Protein AF-A0A6M0FQB4-F1 (afdb_monomer)

pLDDT: mean 88.31, std 5.39, range [63.19, 94.12]

Sequence (38 aa):
MSFVDRREYKCELYGSELIIVDRWFPSSKTCSRCGTIK

Mean predicted aligned error: 5.26 Å

Structure (mmCIF, N/CA/C/O backbone):
data_AF-A0A6M0FQB4-F1
#
_entry.id   AF-A0A6M0FQB4-F1
#
loop_
_atom_site.group_PDB
_atom_site.id
_atom_site.type_symbol
_atom_site.label_atom_id
_atom_site.label_alt_id
_atom_site.label_comp_id
_atom_site.label_asym_id
_atom_site.label_entity_id
_atom_site.label_seq_id
_atom_site.pdbx_PDB_ins_code
_atom_site.Cartn_x
_atom_site.Cartn_y
_atom_site.Cartn_z
_atom_site.occupancy
_atom_site.B_iso_or_equiv
_atom_site.auth_seq_id
_atom_site.auth_comp_id
_atom_site.auth_asym_id
_atom_site.auth_atom_id
_atom_site.pdbx_PDB_model_num
ATOM 1 N N . MET A 1 1 ? 14.761 9.743 -8.484 1.00 63.19 1 MET A N 1
ATOM 2 C CA . MET A 1 1 ? 14.421 8.312 -8.621 1.00 63.19 1 MET A CA 1
ATOM 3 C C . MET A 1 1 ? 13.713 7.869 -7.348 1.00 63.19 1 MET A C 1
ATOM 5 O O . MET A 1 1 ? 14.338 7.851 -6.292 1.00 63.19 1 MET A O 1
ATOM 9 N N . SER A 1 2 ? 12.395 7.673 -7.409 1.00 83.69 2 SER A N 1
ATOM 10 C CA . SER A 1 2 ? 11.549 7.393 -6.240 1.00 83.69 2 SER A CA 1
ATOM 11 C C . SER A 1 2 ? 11.435 5.880 -5.986 1.00 83.69 2 SER A C 1
ATOM 13 O O . SER A 1 2 ? 11.856 5.058 -6.798 1.00 83.69 2 SER A O 1
ATOM 15 N N . PHE A 1 3 ? 10.895 5.484 -4.832 1.00 84.5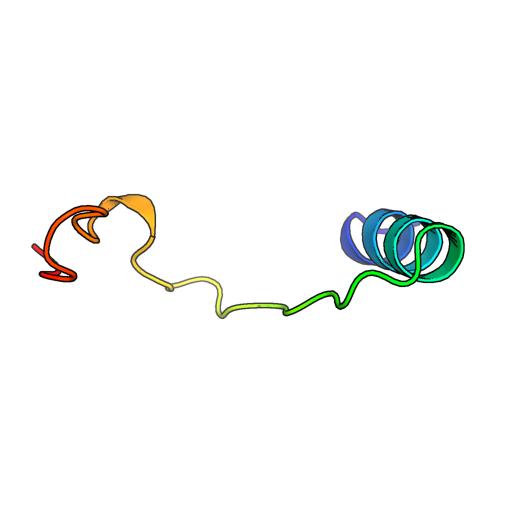0 3 PHE A N 1
ATOM 16 C CA . PHE A 1 3 ? 10.673 4.069 -4.503 1.00 84.50 3 PHE A CA 1
ATOM 17 C C . PHE A 1 3 ? 9.665 3.385 -5.445 1.00 84.50 3 PHE A C 1
ATOM 19 O O . PHE A 1 3 ? 9.815 2.200 -5.739 1.00 84.50 3 PHE A O 1
ATOM 26 N N . VAL A 1 4 ? 8.664 4.135 -5.917 1.00 89.06 4 VAL A N 1
ATOM 27 C CA . VAL A 1 4 ? 7.607 3.643 -6.814 1.00 89.06 4 VAL A CA 1
ATOM 28 C C . VAL A 1 4 ? 8.179 3.351 -8.203 1.00 89.06 4 VAL A C 1
ATOM 30 O O . VAL A 1 4 ? 8.049 2.229 -8.675 1.00 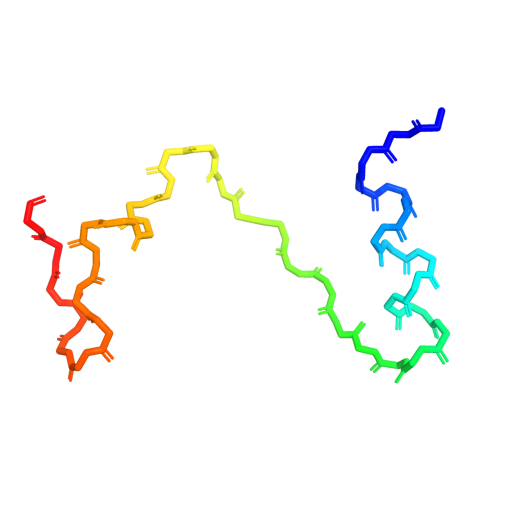89.06 4 VAL A O 1
ATOM 33 N N . ASP A 1 5 ? 8.964 4.283 -8.743 1.00 88.00 5 ASP A N 1
ATOM 34 C CA . ASP A 1 5 ? 9.649 4.183 -10.041 1.00 88.00 5 ASP A CA 1
ATOM 35 C C . ASP A 1 5 ? 10.514 2.911 -10.159 1.00 88.00 5 ASP A C 1
ATOM 37 O O . ASP A 1 5 ? 10.457 2.164 -11.135 1.00 88.00 5 ASP A O 1
ATOM 41 N N . ARG A 1 6 ? 11.239 2.561 -9.085 1.00 88.62 6 ARG A N 1
ATOM 42 C CA . ARG A 1 6 ? 12.021 1.313 -9.032 1.00 88.62 6 ARG A CA 1
ATOM 43 C C . ARG A 1 6 ? 11.145 0.053 -9.044 1.00 88.62 6 ARG A C 1
ATOM 45 O O . ARG A 1 6 ? 11.611 -0.993 -9.503 1.00 88.62 6 ARG A O 1
ATOM 52 N N . ARG A 1 7 ? 9.942 0.099 -8.462 1.00 91.88 7 ARG A N 1
ATOM 53 C CA . ARG A 1 7 ? 9.008 -1.037 -8.455 1.00 91.88 7 ARG A CA 1
ATOM 54 C C . ARG A 1 7 ? 8.325 -1.195 -9.804 1.00 91.88 7 ARG A C 1
ATOM 56 O O . ARG A 1 7 ? 8.249 -2.327 -10.259 1.00 91.88 7 ARG A O 1
ATOM 63 N N . GLU A 1 8 ? 7.907 -0.101 -10.429 1.00 92.00 8 GLU A N 1
ATOM 64 C CA . GLU A 1 8 ? 7.289 -0.091 -11.761 1.00 92.00 8 GLU A CA 1
ATOM 65 C C . GLU A 1 8 ? 8.218 -0.722 -12.794 1.00 92.00 8 GLU A C 1
ATOM 67 O O . GLU A 1 8 ? 7.867 -1.755 -13.355 1.00 92.00 8 GLU A O 1
ATOM 72 N N . TYR A 1 9 ? 9.460 -0.235 -12.890 1.00 91.94 9 TYR A N 1
ATOM 73 C CA . TYR A 1 9 ? 10.458 -0.797 -13.803 1.00 91.94 9 TYR A CA 1
ATOM 74 C C . TYR A 1 9 ? 10.633 -2.313 -13.630 1.00 91.94 9 TYR A C 1
ATOM 76 O O . TYR A 1 9 ? 10.690 -3.070 -14.595 1.00 91.94 9 TYR A O 1
ATOM 84 N N . LYS A 1 10 ? 10.710 -2.795 -12.383 1.00 91.88 10 LYS A N 1
ATOM 85 C CA . LYS A 1 10 ? 10.833 -4.236 -12.123 1.00 91.88 10 LYS A CA 1
ATOM 86 C C . LYS A 1 10 ? 9.563 -4.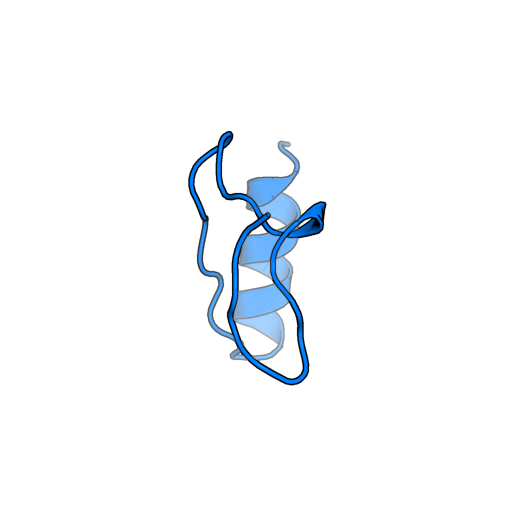991 -12.494 1.00 91.88 10 LYS A C 1
ATOM 88 O O . LYS A 1 10 ? 9.651 -6.076 -13.051 1.00 91.88 10 LYS A O 1
ATOM 93 N N . CYS A 1 11 ? 8.403 -4.446 -12.163 1.00 94.12 11 CYS A N 1
ATOM 94 C CA . CYS A 1 11 ? 7.116 -5.020 -12.518 1.00 94.12 11 CYS A CA 1
ATOM 95 C C . CYS A 1 11 ? 6.975 -5.169 -14.041 1.00 94.12 11 CYS A C 1
ATOM 97 O O . CYS A 1 11 ? 6.637 -6.257 -14.496 1.00 94.12 11 CYS A O 1
ATOM 99 N N . GLU A 1 12 ? 7.364 -4.156 -14.818 1.00 90.69 12 GLU A N 1
ATOM 100 C CA . GLU A 1 12 ? 7.401 -4.205 -16.286 1.00 90.69 12 GLU A CA 1
ATOM 101 C C . GLU A 1 12 ? 8.343 -5.297 -16.814 1.00 90.69 12 GLU A C 1
A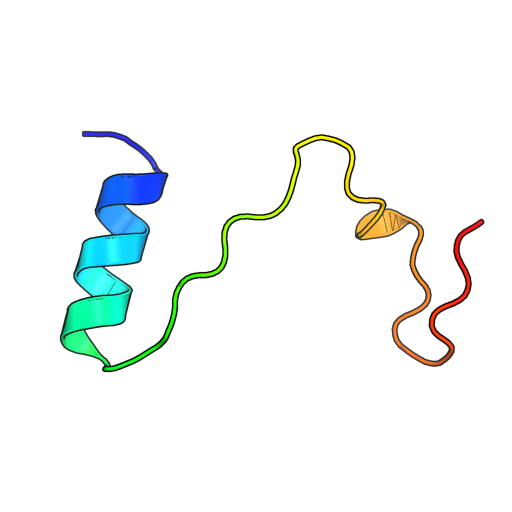TOM 103 O O . GLU A 1 12 ? 7.978 -6.037 -17.725 1.00 90.69 12 GLU A O 1
ATOM 108 N N . LEU A 1 13 ? 9.526 -5.462 -16.210 1.00 92.75 13 LEU A N 1
ATOM 109 C CA . LEU A 1 13 ? 10.478 -6.507 -16.608 1.00 92.75 13 LEU A CA 1
ATOM 110 C C . LEU A 1 13 ? 9.945 -7.933 -16.419 1.00 92.75 13 LEU A C 1
ATOM 112 O O . LEU A 1 13 ? 10.280 -8.819 -17.203 1.00 92.75 13 LEU A O 1
ATOM 116 N N . TYR A 1 14 ? 9.175 -8.171 -15.356 1.00 92.25 14 TYR A N 1
ATOM 117 C CA . TYR A 1 14 ? 8.657 -9.502 -15.018 1.00 92.25 14 TYR A CA 1
ATOM 118 C C . TYR A 1 14 ? 7.204 -9.718 -15.467 1.00 92.25 14 TYR A C 1
ATOM 120 O O . TYR A 1 14 ? 6.681 -10.815 -15.287 1.00 92.25 14 TYR A O 1
ATOM 128 N N . GLY A 1 15 ? 6.556 -8.700 -16.046 1.00 92.25 15 GLY A N 1
ATOM 129 C CA . GLY A 1 15 ? 5.138 -8.740 -16.412 1.00 92.25 15 GLY A CA 1
ATOM 130 C C . GLY A 1 15 ? 4.188 -8.790 -15.208 1.00 92.25 15 GLY A C 1
ATOM 131 O O . GLY A 1 15 ? 3.088 -9.321 -15.319 1.00 92.25 15 GLY A O 1
ATOM 132 N N . SER A 1 16 ? 4.614 -8.278 -14.051 1.00 91.50 16 SER A N 1
ATOM 133 C CA . SER A 1 16 ? 3.826 -8.256 -12.813 1.00 91.50 16 SER A CA 1
ATOM 134 C C . SER A 1 16 ? 3.079 -6.933 -12.662 1.00 91.50 16 SER A C 1
ATOM 136 O O . SER A 1 16 ? 3.639 -5.874 -12.923 1.00 91.50 16 SER A O 1
ATOM 138 N N . GLU A 1 17 ? 1.853 -6.956 -12.147 1.00 90.50 17 GLU A N 1
ATOM 139 C CA . GLU A 1 17 ? 1.089 -5.730 -11.888 1.00 90.50 17 GLU A CA 1
ATOM 140 C C . GLU A 1 17 ? 1.496 -5.072 -10.557 1.00 90.50 17 GLU A C 1
ATOM 142 O O . GLU A 1 17 ? 1.655 -5.742 -9.531 1.00 90.50 17 GLU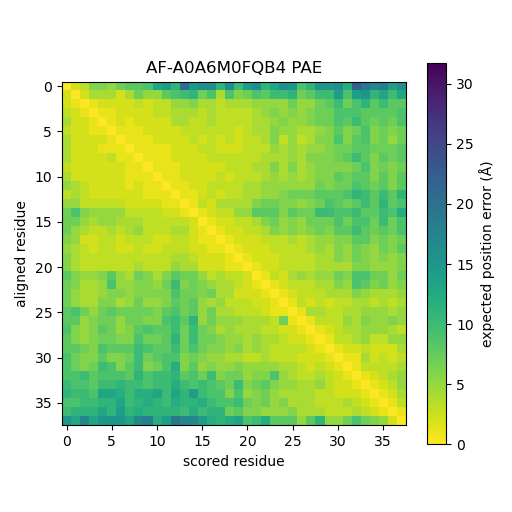 A O 1
ATOM 147 N N . LEU A 1 18 ? 1.663 -3.744 -10.557 1.00 91.94 18 LEU A N 1
ATOM 148 C CA . LEU A 1 18 ? 1.926 -2.955 -9.351 1.00 91.94 18 LEU A CA 1
ATOM 149 C C . LEU A 1 18 ? 0.652 -2.234 -8.903 1.00 91.94 18 LEU A C 1
ATOM 151 O O . LEU A 1 18 ? 0.177 -1.326 -9.576 1.00 91.94 18 LEU A O 1
ATOM 155 N N . ILE A 1 19 ? 0.142 -2.589 -7.723 1.00 91.12 19 ILE A N 1
ATOM 156 C CA . ILE A 1 19 ? -1.011 -1.922 -7.107 1.00 91.12 19 ILE A CA 1
ATOM 157 C C . ILE A 1 19 ? -0.512 -1.053 -5.951 1.00 91.12 19 ILE A C 1
ATOM 159 O O . ILE A 1 19 ? 0.044 -1.559 -4.972 1.00 91.12 19 ILE A O 1
ATOM 163 N N . ILE A 1 20 ? -0.706 0.263 -6.059 1.00 90.44 20 ILE A N 1
ATOM 164 C CA . ILE A 1 20 ? -0.414 1.212 -4.979 1.00 90.44 20 ILE A CA 1
ATOM 165 C C . ILE A 1 20 ? -1.648 1.323 -4.085 1.00 90.44 20 ILE A C 1
ATOM 167 O O . ILE A 1 20 ? -2.720 1.720 -4.534 1.00 90.44 20 ILE A O 1
ATOM 171 N N . VAL A 1 21 ? -1.487 0.968 -2.812 1.00 90.69 21 VAL A N 1
ATOM 172 C CA . VAL A 1 21 ? -2.531 1.102 -1.788 1.00 90.69 21 VAL A CA 1
ATOM 173 C C . VAL A 1 21 ? -2.358 2.397 -0.996 1.00 90.69 21 VAL A C 1
ATOM 175 O O . VAL A 1 21 ? -1.254 2.938 -0.907 1.00 90.69 21 VAL A O 1
ATOM 178 N N . ASP A 1 22 ? -3.453 2.883 -0.412 1.00 89.81 22 ASP A N 1
ATOM 179 C CA . ASP A 1 22 ? -3.456 4.091 0.414 1.00 89.81 22 ASP A CA 1
ATOM 180 C C . ASP A 1 22 ? -2.513 3.983 1.629 1.00 89.81 22 ASP A C 1
ATOM 182 O O . ASP A 1 22 ? -2.266 2.900 2.170 1.00 89.81 22 ASP A O 1
ATOM 186 N N . ARG A 1 23 ? -2.013 5.133 2.098 1.00 87.38 23 ARG A N 1
ATOM 187 C CA . ARG A 1 23 ? -1.088 5.220 3.236 1.00 87.38 23 ARG A CA 1
ATOM 188 C C . ARG A 1 23 ? -1.667 4.649 4.533 1.00 87.38 23 ARG A C 1
ATOM 190 O O . ARG A 1 23 ? -0.902 4.145 5.353 1.00 87.38 23 ARG A O 1
ATOM 197 N N . TRP A 1 24 ? -2.979 4.727 4.735 1.00 87.38 24 TRP A N 1
ATOM 198 C CA . TRP A 1 24 ? -3.655 4.260 5.946 1.00 87.38 24 TRP A CA 1
ATOM 199 C C . TRP A 1 24 ? -4.225 2.850 5.812 1.00 87.38 24 TRP A C 1
ATOM 201 O O . TRP A 1 24 ? -4.989 2.406 6.671 1.00 87.38 24 TRP A O 1
ATOM 211 N N . PHE A 1 25 ? -3.835 2.118 4.766 1.00 87.94 25 PHE A N 1
ATOM 212 C CA . PHE A 1 25 ? -4.259 0.743 4.576 1.00 87.94 25 PHE A CA 1
ATOM 213 C C . PHE A 1 25 ? -3.827 -0.133 5.775 1.00 87.94 25 PHE A C 1
ATOM 215 O O . PHE A 1 25 ? -2.625 -0.243 6.054 1.00 87.94 25 PHE A O 1
ATOM 222 N N . PRO A 1 26 ? -4.765 -0.788 6.492 1.00 87.75 26 PRO A N 1
ATOM 223 C CA . PRO A 1 26 ? -4.495 -1.484 7.752 1.00 87.75 26 PRO A CA 1
ATOM 224 C C . PRO A 1 26 ? -3.840 -2.859 7.545 1.00 87.75 26 PRO A C 1
ATOM 226 O O . PRO A 1 26 ? -4.218 -3.844 8.177 1.00 87.75 26 PRO A O 1
ATOM 229 N N . SER A 1 27 ? -2.828 -2.948 6.680 1.00 85.94 27 SER A N 1
ATOM 230 C CA . SER A 1 27 ? -2.130 -4.198 6.344 1.00 85.94 27 SER A CA 1
ATOM 231 C C . SER A 1 27 ? -1.605 -4.937 7.576 1.00 85.94 27 SER A C 1
ATOM 233 O O . SER A 1 27 ? -1.756 -6.149 7.675 1.00 85.94 27 SER A O 1
ATOM 235 N N . SER A 1 28 ? -1.057 -4.213 8.553 1.00 86.06 28 SER A N 1
ATOM 236 C CA . SER A 1 28 ? -0.504 -4.790 9.784 1.00 86.06 28 SER A CA 1
ATOM 237 C C . SER A 1 28 ? -1.558 -5.240 10.799 1.00 86.06 28 SER A C 1
ATOM 239 O O . SER A 1 28 ? -1.242 -5.998 11.712 1.00 86.06 28 SER A O 1
ATOM 241 N N . LYS A 1 29 ? -2.806 -4.786 10.650 1.00 87.44 29 LYS A N 1
ATOM 242 C CA . LYS A 1 29 ? -3.936 -5.141 11.522 1.00 87.44 29 LYS A CA 1
ATOM 243 C C . LYS A 1 29 ? -4.932 -6.078 10.844 1.00 87.44 29 LYS A C 1
ATOM 245 O O . LYS A 1 29 ? -5.885 -6.508 11.488 1.00 87.44 29 LYS A O 1
ATOM 250 N N . THR A 1 30 ? -4.709 -6.392 9.568 1.00 89.81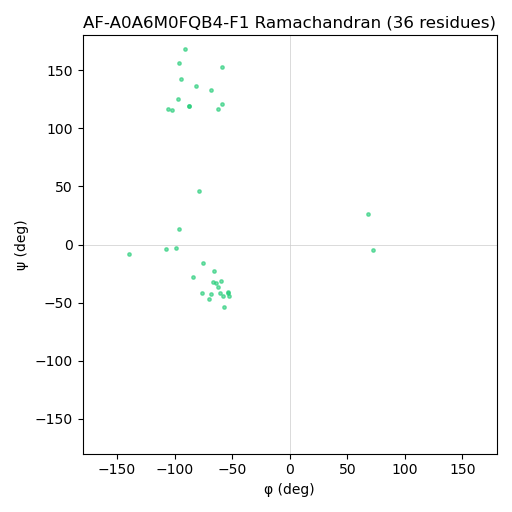 30 THR A N 1
ATOM 251 C CA . THR A 1 30 ? -5.555 -7.296 8.792 1.00 89.81 30 THR A CA 1
ATOM 252 C C . THR A 1 30 ? -5.071 -8.727 8.983 1.00 89.81 30 THR A C 1
ATOM 254 O O . THR A 1 30 ? -3.941 -9.081 8.649 1.00 89.81 30 THR A O 1
ATOM 257 N N . CYS A 1 31 ? -5.941 -9.572 9.522 1.00 89.94 31 CYS A N 1
ATOM 258 C CA . CYS A 1 31 ? -5.704 -11.004 9.651 1.00 89.94 31 CYS A CA 1
ATOM 259 C C . CYS A 1 31 ? -5.533 -11.659 8.268 1.00 89.94 31 CYS A C 1
ATOM 261 O O . CYS A 1 31 ? -6.491 -11.730 7.506 1.00 89.94 31 CYS A O 1
ATOM 263 N N . SER A 1 32 ? -4.366 -12.228 7.954 1.00 88.88 32 SER A N 1
ATOM 264 C CA . SER A 1 32 ? -4.144 -12.933 6.674 1.00 88.88 32 SER A CA 1
ATOM 265 C C . SER A 1 32 ? -4.980 -14.211 6.513 1.00 88.88 32 SER A C 1
ATOM 267 O O . SER A 1 32 ? -5.235 -14.645 5.396 1.00 88.88 32 SER A O 1
ATOM 269 N N . ARG A 1 33 ? -5.432 -14.810 7.622 1.00 89.06 33 ARG A N 1
ATOM 270 C CA . ARG A 1 33 ? -6.287 -16.010 7.626 1.00 89.06 33 ARG A CA 1
ATOM 271 C C . ARG A 1 33 ? -7.777 -15.696 7.454 1.00 89.06 33 ARG A C 1
ATOM 273 O O . ARG A 1 33 ? -8.521 -16.559 7.008 1.00 89.06 33 ARG A O 1
ATOM 280 N N . CYS A 1 34 ? -8.220 -14.513 7.872 1.00 89.19 34 CYS A N 1
ATOM 281 C CA . CYS A 1 34 ? -9.638 -14.234 8.111 1.00 89.19 34 CYS A CA 1
ATOM 282 C C . CYS A 1 34 ? -10.122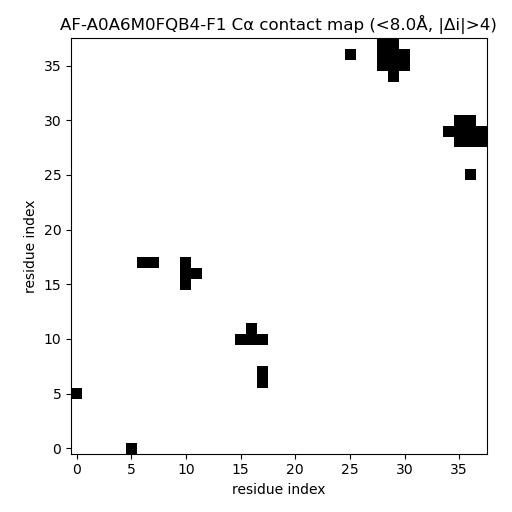 -12.856 7.640 1.00 89.19 34 CYS A C 1
ATOM 284 O O . CYS A 1 34 ? -11.317 -12.592 7.668 1.00 89.19 34 CYS A O 1
ATOM 286 N N . GLY A 1 35 ? -9.224 -11.966 7.215 1.00 86.50 35 GLY A N 1
ATOM 287 C CA . GLY A 1 35 ? -9.554 -10.636 6.696 1.00 86.50 35 GLY A CA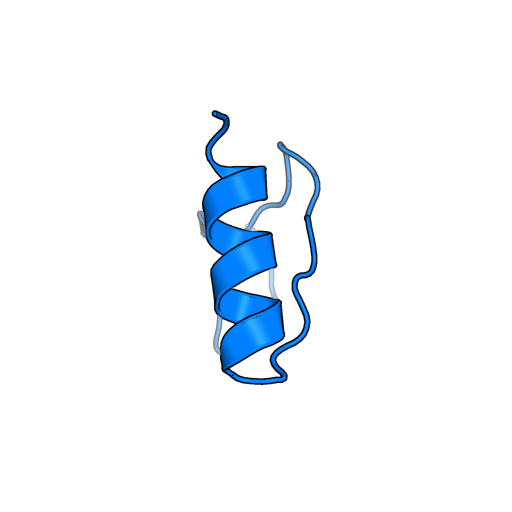 1
ATOM 288 C C . GLY A 1 35 ? -10.035 -9.624 7.740 1.00 86.50 35 GLY A C 1
ATOM 289 O O . GLY A 1 35 ? -10.238 -8.463 7.407 1.00 86.50 35 GLY A O 1
ATOM 290 N N . THR A 1 36 ? -10.207 -10.021 9.004 1.00 89.62 36 THR A N 1
ATOM 291 C CA . THR A 1 36 ? -10.672 -9.118 10.064 1.00 89.62 36 THR A CA 1
ATOM 292 C C . THR A 1 36 ? -9.616 -8.064 10.397 1.00 89.62 36 THR A C 1
ATOM 294 O O . THR A 1 36 ? -8.446 -8.403 10.601 1.00 89.62 36 THR A O 1
ATOM 297 N N . ILE A 1 37 ? -10.048 -6.804 10.478 1.00 86.44 37 ILE A N 1
ATOM 298 C CA . ILE A 1 37 ? -9.246 -5.657 10.915 1.00 86.44 37 ILE A CA 1
ATOM 299 C C . ILE A 1 37 ? -9.547 -5.415 12.398 1.00 86.44 37 ILE A C 1
ATOM 301 O O . ILE A 1 37 ? -10.714 -5.293 12.770 1.00 86.44 37 ILE A O 1
ATOM 305 N N . LYS A 1 38 ? -8.505 -5.389 13.234 1.00 73.62 38 LYS A N 1
ATOM 306 C CA . LYS A 1 38 ? -8.599 -5.005 14.654 1.00 73.62 38 LYS A CA 1
ATOM 307 C C . LYS A 1 38 ? -8.411 -3.510 14.876 1.00 73.62 38 LYS A C 1
ATOM 309 O O . LYS A 1 38 ? -7.624 -2.888 14.125 1.00 73.62 38 LYS A O 1
#

Secondary structure (DSSP, 8-state):
--HHHHHHHHHHHHT----PPPTT--GGGB-TTT--B-

Foldseek 3Di:
DDPVVVVVVVCVVVVHDDDDDDPPPQPVQQDPVPRDGD

Radius of gyration: 13.5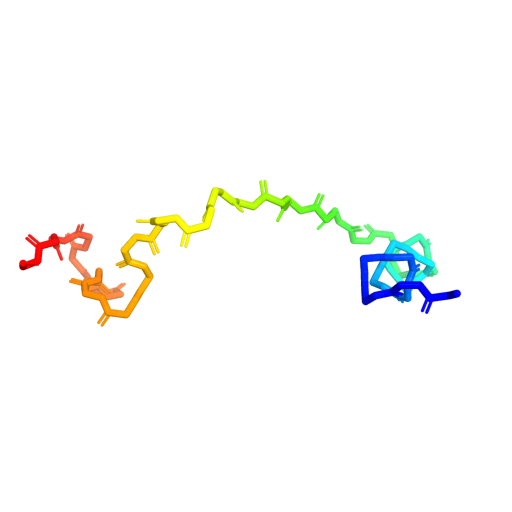8 Å; Cα contacts (8 Å, |Δi|>4): 17; chains: 1; bounding box: 25×24×31 Å

Solvent-accessible surface area (backbone atoms only — not comparable to full-atom values): 2623 Å² total; per-residue (Å²): 139,57,78,62,58,61,48,48,58,52,21,65,75,72,74,47,88,85,82,88,74,66,94,82,59,58,66,93,42,36,38,91,90,74,67,51,71,116